Protein AF-A0A971VP89-F1 (afdb_monomer)

pLDDT: mean 86.16, std 13.65, range [36.09, 96.44]

Sequence (87 aa):
MNNIIKALQDKDDKKAYALFKEIGTRSAASDEYYSCFDDFLGLLNAKSSYVGTRGFALCCAQARWDESGKLQKHFQLCLPCCMMINQ

Solvent-accessible surface area (backbone atoms only — not comparable to full-atom values): 5026 Å² total; per-residue (Å²): 112,76,66,58,61,52,44,51,64,40,88,54,54,68,61,18,49,52,51,52,52,50,51,50,56,48,37,70,77,42,64,82,56,49,84,44,39,72,61,28,56,57,28,48,76,42,94,46,66,69,39,14,47,53,16,47,55,51,41,58,47,37,51,86,68,43,87,84,42,58,63,70,76,45,42,78,70,46,50,72,57,66,70,59,78,82,117

Mean predicted aligned error: 5.07 Å

Secondary structure (DSSP, 8-state):
-HHHHHHHT-S-HHHHHHHHHHHHHHHHH-STTGGGHHHHHHHTT-SSHHHHHHHHHHHHHHGGG-TT-HHHHTHHHHHHHHTTTT-

Structure (mmCIF, N/CA/C/O backbone):
data_AF-A0A971VP89-F1
#
_entry.id   AF-A0A971VP89-F1
#
loop_
_atom_site.group_PDB
_atom_site.id
_atom_site.type_symbol
_atom_site.label_atom_id
_atom_site.label_alt_id
_atom_site.label_comp_id
_atom_site.label_asym_id
_atom_site.label_entity_id
_atom_site.label_seq_id
_atom_site.pdbx_PDB_ins_code
_atom_site.Cartn_x
_atom_site.Cartn_y
_atom_site.Cartn_z
_atom_site.occupancy
_atom_site.B_iso_or_equiv
_atom_site.auth_seq_id
_atom_site.auth_comp_id
_atom_site.auth_asym_id
_atom_site.auth_atom_id
_atom_site.pdbx_PDB_model_num
ATOM 1 N N . MET A 1 1 ? -0.966 -14.511 1.895 1.00 59.47 1 MET A N 1
ATOM 2 C CA . MET A 1 1 ? -1.063 -13.042 1.733 1.00 59.47 1 MET A CA 1
ATOM 3 C C . MET A 1 1 ? -2.110 -12.405 2.656 1.00 59.47 1 MET A C 1
ATOM 5 O O . MET A 1 1 ? -1.771 -11.415 3.286 1.00 59.47 1 MET A O 1
ATOM 9 N N . ASN A 1 2 ? -3.279 -13.026 2.909 1.00 63.50 2 ASN A N 1
ATOM 10 C CA . ASN A 1 2 ? -4.298 -12.557 3.886 1.00 63.50 2 ASN A CA 1
ATOM 11 C C . ASN A 1 2 ? -3.798 -12.108 5.279 1.00 63.50 2 ASN A C 1
ATOM 13 O O . ASN A 1 2 ? -4.467 -11.318 5.941 1.00 63.50 2 ASN A O 1
ATOM 17 N N . ASN A 1 3 ? -2.654 -12.609 5.756 1.00 84.31 3 ASN A N 1
ATOM 18 C CA . ASN A 1 3 ? -2.082 -12.195 7.040 1.00 84.31 3 ASN A CA 1
ATOM 19 C C . ASN A 1 3 ? -1.483 -10.770 6.983 1.00 84.31 3 ASN A C 1
ATOM 21 O O . ASN A 1 3 ? -1.672 -9.984 7.904 1.00 84.31 3 ASN A O 1
ATOM 25 N N . ILE A 1 4 ? -0.862 -10.393 5.858 1.00 91.31 4 ILE A N 1
ATOM 26 C CA . ILE A 1 4 ? -0.264 -9.061 5.654 1.00 91.31 4 ILE A CA 1
ATOM 27 C C . ILE A 1 4 ? -1.347 -7.981 5.693 1.00 91.31 4 ILE A C 1
ATOM 29 O O . ILE A 1 4 ? -1.221 -6.982 6.393 1.00 91.31 4 ILE A O 1
ATOM 33 N N . ILE A 1 5 ? -2.451 -8.214 4.986 1.00 92.94 5 ILE A N 1
ATOM 34 C CA . ILE A 1 5 ? -3.558 -7.260 4.862 1.00 92.94 5 ILE A CA 1
ATOM 35 C C . ILE A 1 5 ? -4.275 -7.049 6.193 1.00 92.94 5 ILE A C 1
ATOM 37 O O . ILE A 1 5 ? -4.676 -5.930 6.509 1.00 92.94 5 ILE A O 1
ATOM 41 N N . LYS A 1 6 ? -4.399 -8.102 7.008 1.00 92.31 6 LYS A N 1
ATOM 42 C CA . LYS A 1 6 ? -4.903 -7.980 8.380 1.00 92.31 6 LYS A CA 1
ATOM 43 C C . LYS A 1 6 ? -3.949 -7.174 9.258 1.00 92.31 6 LYS A C 1
ATOM 45 O O . LYS A 1 6 ? -4.406 -6.284 9.964 1.00 92.31 6 LYS A O 1
ATOM 50 N N . ALA A 1 7 ? -2.645 -7.435 9.176 1.00 93.25 7 ALA A N 1
ATOM 51 C CA . ALA A 1 7 ? -1.643 -6.714 9.957 1.00 93.25 7 ALA A CA 1
ATOM 52 C C . ALA A 1 7 ? -1.531 -5.225 9.571 1.00 93.25 7 ALA A C 1
ATOM 54 O O . ALA A 1 7 ? -1.320 -4.380 10.435 1.00 93.25 7 ALA A O 1
ATOM 55 N N . LEU A 1 8 ? -1.740 -4.870 8.298 1.00 93.69 8 LEU A N 1
ATOM 56 C CA . LEU A 1 8 ? -1.788 -3.470 7.841 1.00 93.69 8 LEU A CA 1
ATOM 57 C C . LEU A 1 8 ? -3.011 -2.694 8.368 1.00 93.69 8 LEU A C 1
ATOM 59 O O . LEU A 1 8 ? -2.973 -1.461 8.443 1.00 93.69 8 LEU A O 1
ATOM 63 N N . GLN A 1 9 ? -4.072 -3.414 8.742 1.00 92.75 9 GLN A N 1
ATOM 64 C CA . GLN A 1 9 ? -5.313 -2.889 9.325 1.00 92.75 9 GLN A CA 1
ATOM 65 C C . GLN A 1 9 ? -5.349 -2.978 10.857 1.00 92.75 9 GLN A C 1
ATOM 67 O O . GLN A 1 9 ? -6.372 -2.646 11.461 1.00 92.75 9 GLN A O 1
ATOM 72 N N . ASP A 1 10 ? -4.273 -3.456 11.488 1.00 91.75 10 ASP A N 1
ATOM 73 C CA . ASP A 1 10 ? -4.218 -3.607 12.938 1.00 91.75 10 ASP A CA 1
ATOM 74 C C . ASP A 1 10 ? -4.382 -2.247 13.637 1.00 91.75 10 ASP A C 1
ATOM 76 O O . ASP A 1 10 ? -3.970 -1.203 13.125 1.00 91.75 10 ASP A O 1
ATOM 80 N N . LYS A 1 11 ? -5.000 -2.269 14.821 1.00 88.12 11 LYS A N 1
ATOM 81 C CA . LYS A 1 11 ? -5.185 -1.082 15.664 1.00 88.12 11 LYS A CA 1
ATOM 82 C C . LYS A 1 11 ? -3.874 -0.630 16.309 1.00 88.12 11 LYS A C 1
ATOM 84 O O . LYS A 1 11 ? -3.768 0.517 16.732 1.00 88.12 11 LYS A O 1
ATOM 89 N N . ASP A 1 12 ? -2.891 -1.521 16.420 1.00 92.50 12 ASP A N 1
ATOM 90 C CA . ASP A 1 12 ? -1.531 -1.174 16.809 1.00 92.50 12 ASP A CA 1
ATOM 91 C C . ASP A 1 12 ? -0.813 -0.499 15.634 1.00 92.50 12 ASP A C 1
ATOM 93 O O . ASP A 1 12 ? -0.112 -1.128 14.832 1.00 92.50 12 ASP A O 1
ATOM 97 N N . ASP A 1 13 ? -0.980 0.822 15.547 1.00 87.62 13 ASP A N 1
ATOM 98 C CA . ASP A 1 13 ? -0.404 1.630 14.476 1.00 87.62 13 ASP A CA 1
ATOM 99 C C . ASP A 1 13 ? 1.118 1.523 14.384 1.00 87.62 13 ASP A C 1
ATOM 101 O O . ASP A 1 13 ? 1.663 1.651 13.289 1.00 87.62 13 ASP A O 1
ATOM 105 N N . LYS A 1 14 ? 1.823 1.242 15.490 1.00 91.81 14 LYS A N 1
ATOM 106 C CA . LYS A 1 14 ? 3.282 1.066 15.459 1.00 91.81 14 LYS A CA 1
ATOM 107 C C . LYS A 1 14 ? 3.653 -0.193 14.687 1.00 91.81 14 LYS A C 1
ATOM 109 O O . LYS A 1 14 ? 4.542 -0.139 13.838 1.00 91.81 14 LYS A O 1
ATOM 114 N N . LYS A 1 15 ? 2.965 -1.307 14.954 1.00 93.19 15 LYS A N 1
ATOM 115 C CA . LYS A 1 15 ? 3.194 -2.570 14.239 1.00 93.19 15 LYS A CA 1
ATOM 116 C C . LYS A 1 15 ? 2.778 -2.467 12.777 1.00 93.19 15 LYS A C 1
ATOM 118 O O . LYS A 1 15 ? 3.564 -2.816 11.898 1.00 93.19 15 LYS A O 1
ATOM 123 N N . ALA A 1 16 ? 1.591 -1.930 12.512 1.00 94.12 16 ALA A N 1
ATOM 124 C CA . ALA A 1 16 ? 1.088 -1.784 11.152 1.00 94.12 16 ALA A CA 1
ATOM 125 C C . ALA A 1 16 ? 1.961 -0.829 10.313 1.00 94.12 16 ALA A C 1
ATOM 127 O O . ALA A 1 16 ? 2.241 -1.100 9.146 1.00 94.12 16 ALA A O 1
ATOM 128 N N . TYR A 1 17 ? 2.461 0.259 10.909 1.00 93.12 17 TYR A N 1
ATOM 129 C CA . TYR A 1 17 ? 3.389 1.177 10.245 1.00 93.12 17 TYR A CA 1
ATOM 130 C C . TYR A 1 17 ? 4.782 0.569 10.024 1.00 93.12 17 TYR A C 1
ATOM 132 O O . TYR A 1 17 ? 5.392 0.800 8.979 1.00 93.12 17 TYR A O 1
ATOM 140 N N . ALA A 1 18 ? 5.296 -0.221 10.973 1.00 95.56 18 ALA A N 1
ATOM 141 C CA . ALA A 1 18 ? 6.559 -0.937 10.792 1.00 95.56 18 ALA A CA 1
ATOM 142 C C . ALA A 1 18 ? 6.483 -1.899 9.597 1.00 95.56 18 ALA A C 1
ATOM 144 O O . ALA A 1 18 ? 7.353 -1.851 8.727 1.00 9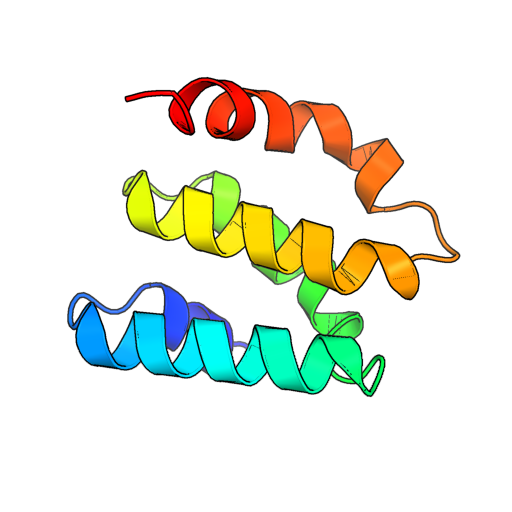5.56 18 ALA A O 1
ATOM 145 N N . LEU A 1 19 ? 5.399 -2.676 9.505 1.00 95.88 19 LEU A N 1
ATOM 146 C CA . LEU A 1 19 ? 5.141 -3.562 8.372 1.00 95.88 19 LEU A CA 1
ATOM 147 C C . LEU A 1 19 ? 4.994 -2.784 7.056 1.00 95.88 19 LEU A C 1
ATOM 149 O O . LEU A 1 19 ? 5.594 -3.155 6.053 1.00 95.88 19 LEU A O 1
ATOM 153 N N . PHE A 1 20 ? 4.248 -1.675 7.057 1.00 96.06 20 PHE A N 1
ATOM 154 C CA . PHE A 1 20 ? 4.122 -0.797 5.890 1.00 96.06 20 PHE A CA 1
ATOM 155 C C . PHE A 1 20 ? 5.493 -0.341 5.353 1.00 96.06 20 PHE A C 1
ATOM 157 O O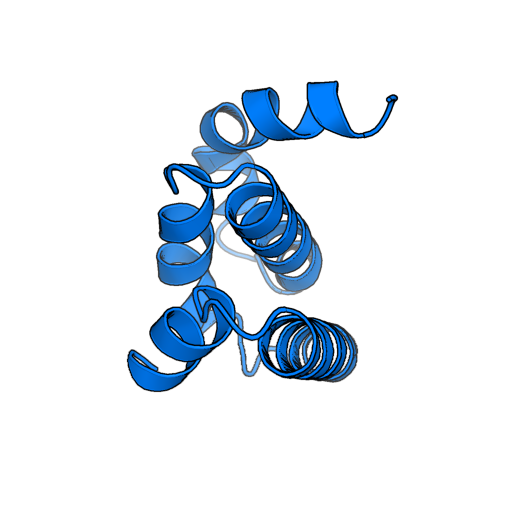 . PHE A 1 20 ? 5.752 -0.446 4.154 1.00 96.06 20 PHE A O 1
ATOM 164 N N . LYS A 1 21 ? 6.400 0.107 6.234 1.00 96.44 21 LYS A N 1
ATOM 165 C CA . LYS A 1 21 ? 7.759 0.522 5.843 1.00 96.44 21 LYS A CA 1
ATOM 166 C C . LYS A 1 21 ? 8.608 -0.633 5.316 1.00 96.44 21 LYS A C 1
ATOM 168 O O . LYS A 1 21 ? 9.383 -0.442 4.377 1.00 96.44 21 LYS A O 1
ATOM 173 N N . GLU A 1 22 ? 8.479 -1.809 5.921 1.00 96.19 22 GLU A N 1
ATOM 174 C CA . GLU A 1 22 ? 9.185 -3.007 5.472 1.00 96.19 22 GLU A CA 1
ATOM 175 C C . GLU A 1 22 ? 8.762 -3.385 4.049 1.00 96.19 22 GLU A C 1
ATOM 177 O O . GLU A 1 22 ? 9.616 -3.531 3.174 1.00 96.19 22 GLU A O 1
ATOM 182 N N . ILE A 1 23 ? 7.451 -3.449 3.794 1.00 95.94 23 ILE A N 1
ATOM 183 C CA . ILE A 1 23 ? 6.905 -3.749 2.465 1.00 95.94 23 ILE A CA 1
ATOM 184 C C . ILE A 1 23 ? 7.358 -2.694 1.458 1.00 95.94 23 ILE A C 1
ATOM 186 O O . ILE A 1 23 ? 7.788 -3.057 0.368 1.00 95.94 23 ILE A O 1
ATOM 190 N N . GLY A 1 24 ? 7.322 -1.405 1.811 1.00 94.88 24 GLY A N 1
ATOM 191 C CA . GLY A 1 24 ? 7.804 -0.331 0.938 1.00 94.88 24 GLY A CA 1
ATOM 192 C C . GLY A 1 24 ? 9.277 -0.499 0.548 1.00 94.88 24 GLY A C 1
ATOM 193 O O . GLY A 1 24 ? 9.619 -0.394 -0.628 1.00 94.88 24 GLY A O 1
ATOM 194 N N . THR A 1 25 ? 10.137 -0.831 1.516 1.00 96.00 25 THR A N 1
ATOM 195 C CA . THR A 1 25 ? 11.570 -1.085 1.277 1.00 96.00 25 THR A CA 1
ATOM 196 C C . THR A 1 25 ? 11.784 -2.286 0.361 1.00 96.00 25 THR A C 1
ATOM 198 O O . THR A 1 25 ? 12.532 -2.200 -0.609 1.00 96.00 25 THR A O 1
ATOM 201 N N . ARG A 1 26 ? 11.108 -3.404 0.635 1.00 95.69 26 ARG A N 1
ATOM 202 C CA . ARG A 1 26 ? 11.235 -4.622 -0.175 1.00 95.69 26 ARG A CA 1
ATOM 203 C C . ARG A 1 26 ? 10.677 -4.436 -1.582 1.00 95.69 26 ARG A C 1
ATOM 205 O O . ARG A 1 26 ? 11.342 -4.798 -2.542 1.00 95.69 26 ARG A O 1
ATOM 212 N N . SER A 1 27 ? 9.536 -3.757 -1.708 1.00 94.81 27 SER A N 1
ATOM 213 C CA . SER A 1 27 ? 8.940 -3.386 -3.001 1.00 94.81 27 SER A CA 1
ATOM 214 C C . SER A 1 27 ? 9.860 -2.484 -3.821 1.00 94.81 27 SER A C 1
ATOM 216 O O . SER A 1 27 ? 9.707 -2.389 -5.034 1.00 94.81 27 SER A O 1
ATOM 218 N N . ALA A 1 28 ? 10.815 -1.797 -3.184 1.00 93.50 28 ALA A N 1
ATOM 219 C CA . ALA A 1 28 ? 11.800 -1.023 -3.916 1.00 93.50 28 ALA A CA 1
ATOM 220 C C . ALA A 1 28 ? 12.875 -1.893 -4.586 1.00 93.50 28 ALA A C 1
ATOM 222 O O . ALA A 1 28 ? 13.435 -1.467 -5.596 1.00 93.50 28 ALA A O 1
ATOM 223 N N . ALA A 1 29 ? 13.144 -3.078 -4.031 1.00 94.56 29 ALA A N 1
ATOM 224 C CA . ALA A 1 29 ? 14.188 -4.000 -4.463 1.00 94.56 29 ALA A CA 1
ATOM 225 C C . ALA A 1 29 ? 13.663 -5.173 -5.311 1.00 94.56 29 ALA A C 1
ATOM 227 O O . ALA A 1 29 ? 14.415 -5.698 -6.129 1.00 94.56 29 ALA A O 1
ATOM 228 N N . SER A 1 30 ? 12.406 -5.584 -5.127 1.00 95.12 30 SER A N 1
ATOM 229 C CA . SER A 1 30 ? 11.788 -6.700 -5.850 1.00 95.12 30 SER A CA 1
ATOM 230 C C . SER A 1 30 ? 10.281 -6.515 -6.052 1.00 95.12 30 SER A C 1
ATOM 232 O O . SER A 1 30 ? 9.643 -5.680 -5.407 1.00 95.12 30 SER A O 1
ATOM 234 N N . ASP A 1 31 ? 9.713 -7.344 -6.925 1.00 94.12 31 ASP A N 1
ATOM 235 C CA . ASP A 1 31 ? 8.288 -7.441 -7.252 1.00 94.12 31 ASP A CA 1
ATOM 236 C C . ASP A 1 31 ? 7.506 -8.392 -6.321 1.00 94.12 31 ASP A C 1
ATOM 238 O O . ASP A 1 31 ? 6.340 -8.691 -6.579 1.00 94.12 31 ASP A O 1
ATOM 242 N N . GLU A 1 32 ? 8.107 -8.835 -5.206 1.00 94.56 32 GLU A N 1
ATOM 243 C CA . GLU A 1 32 ? 7.545 -9.826 -4.264 1.00 94.56 32 GLU A CA 1
ATOM 244 C C . GLU A 1 32 ? 6.087 -9.514 -3.866 1.00 94.56 32 GLU A C 1
ATOM 246 O O . GLU A 1 32 ? 5.247 -10.412 -3.750 1.00 94.56 32 GLU A O 1
ATOM 251 N N . TYR A 1 33 ? 5.769 -8.227 -3.698 1.00 94.38 33 TYR A N 1
ATOM 252 C CA . TYR A 1 33 ? 4.458 -7.748 -3.254 1.00 94.38 33 TYR A CA 1
ATOM 253 C C . TYR A 1 33 ? 3.527 -7.298 -4.383 1.00 94.38 33 TYR A C 1
ATOM 255 O O . TYR A 1 33 ? 2.394 -6.906 -4.099 1.00 94.38 33 TYR A O 1
ATOM 263 N N . TYR A 1 34 ? 3.931 -7.403 -5.651 1.00 93.81 34 TYR A N 1
ATOM 264 C CA . TYR A 1 34 ? 3.057 -7.051 -6.774 1.00 93.81 34 TYR A CA 1
ATOM 265 C C . TYR A 1 34 ? 1.815 -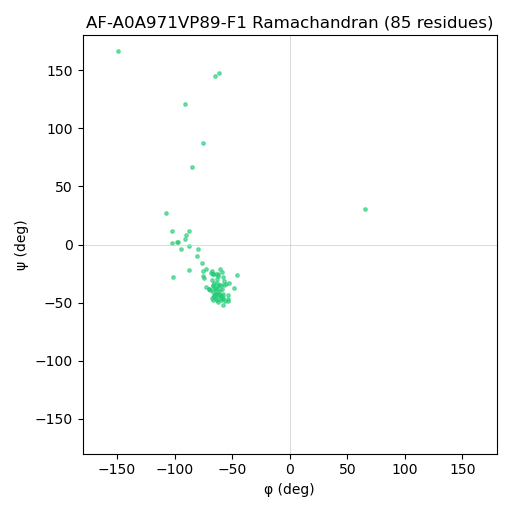7.953 -6.834 1.00 93.81 34 TYR A C 1
ATOM 267 O O . TYR A 1 34 ? 0.708 -7.501 -7.126 1.00 93.81 34 TYR A O 1
ATOM 275 N N . SER A 1 35 ? 1.961 -9.219 -6.437 1.00 92.00 35 SER A N 1
ATOM 276 C CA . SER A 1 35 ? 0.842 -10.157 -6.270 1.00 92.00 35 SER A CA 1
ATOM 277 C C . SER A 1 35 ? -0.220 -9.687 -5.261 1.00 92.00 35 SER A C 1
ATOM 279 O O . SER A 1 35 ? -1.376 -10.083 -5.370 1.00 92.00 35 SER A O 1
ATOM 281 N N . CYS A 1 36 ? 0.147 -8.808 -4.321 1.00 92.56 36 CYS A N 1
ATOM 282 C CA . CYS A 1 36 ? -0.747 -8.226 -3.315 1.00 92.56 36 CYS A CA 1
ATOM 283 C C . CYS A 1 36 ? -1.391 -6.903 -3.772 1.00 92.56 36 CYS A C 1
ATOM 285 O O . CYS A 1 36 ? -2.077 -6.264 -2.977 1.00 92.56 36 CYS A O 1
ATOM 287 N N . PHE A 1 37 ? -1.179 -6.457 -5.018 1.00 92.69 37 PHE A N 1
ATOM 288 C CA . PHE A 1 37 ? -1.687 -5.168 -5.505 1.00 92.69 37 PHE A CA 1
ATOM 289 C C . PHE A 1 37 ? -3.198 -5.010 -5.296 1.00 92.69 37 PHE A C 1
ATOM 291 O O . PHE A 1 37 ? -3.655 -4.007 -4.750 1.00 92.69 37 PHE A O 1
ATOM 298 N N . ASP A 1 38 ? -3.969 -6.024 -5.691 1.00 92.38 38 ASP A N 1
ATOM 299 C CA . ASP A 1 38 ? -5.432 -5.990 -5.607 1.00 92.38 38 ASP A CA 1
ATOM 300 C C . ASP A 1 38 ? -5.911 -5.993 -4.145 1.00 92.38 38 ASP A C 1
ATOM 302 O O . ASP A 1 38 ? -6.904 -5.351 -3.799 1.00 92.38 38 ASP A O 1
ATOM 306 N N . ASP A 1 39 ? -5.146 -6.624 -3.252 1.00 93.56 39 ASP A N 1
ATOM 307 C CA . ASP A 1 39 ? -5.409 -6.568 -1.819 1.00 93.56 39 ASP A CA 1
ATOM 308 C C . ASP A 1 39 ? -5.118 -5.171 -1.234 1.00 93.56 39 ASP A C 1
ATOM 310 O O . ASP A 1 39 ? -5.860 -4.684 -0.376 1.00 93.56 39 ASP A O 1
ATOM 314 N N . PHE A 1 40 ? -4.061 -4.493 -1.701 1.00 93.75 40 PHE A N 1
ATOM 315 C CA . PHE A 1 40 ? -3.752 -3.116 -1.297 1.00 93.75 40 PHE A CA 1
ATOM 316 C C . PHE A 1 40 ? -4.801 -2.120 -1.793 1.00 93.75 40 PHE A C 1
ATOM 318 O O . PHE A 1 40 ? -5.148 -1.200 -1.051 1.00 93.75 40 PHE A O 1
ATOM 325 N N . LEU A 1 41 ? -5.373 -2.331 -2.984 1.00 92.19 41 LEU A N 1
ATOM 326 C CA . LEU A 1 41 ? -6.535 -1.565 -3.442 1.00 92.19 41 LEU A CA 1
ATOM 327 C C . LEU A 1 41 ? -7.718 -1.713 -2.481 1.00 92.19 41 LEU A C 1
ATOM 329 O O . LEU A 1 41 ? -8.414 -0.738 -2.203 1.00 92.19 41 LEU A O 1
ATOM 333 N N . GLY A 1 42 ? -7.923 -2.908 -1.922 1.00 91.75 42 GLY A N 1
ATOM 334 C CA . GLY A 1 42 ? -8.952 -3.153 -0.912 1.00 91.75 42 GLY A CA 1
ATOM 335 C C . GLY A 1 42 ? -8.820 -2.254 0.324 1.00 91.75 42 GLY A C 1
ATOM 336 O O . GLY A 1 42 ? -9.832 -1.851 0.900 1.00 91.75 42 GLY A O 1
ATOM 337 N N . LEU A 1 43 ? -7.593 -1.870 0.695 1.00 92.19 43 LEU A N 1
ATOM 338 C CA . LEU A 1 43 ? -7.332 -0.980 1.831 1.00 92.19 43 LEU A CA 1
ATOM 339 C C . LEU A 1 43 ? -7.812 0.458 1.591 1.00 92.19 43 LEU A C 1
ATOM 341 O O . LEU A 1 43 ? -8.115 1.148 2.562 1.00 92.19 43 LEU A O 1
ATOM 345 N N . LEU A 1 44 ? -7.940 0.905 0.336 1.00 90.38 44 LEU A N 1
ATOM 346 C CA . LEU A 1 44 ? -8.439 2.248 -0.003 1.00 90.38 44 LEU A CA 1
ATOM 347 C C . LEU A 1 44 ? -9.882 2.474 0.471 1.00 90.38 44 LEU A C 1
ATOM 349 O O . LEU A 1 44 ? -10.264 3.599 0.775 1.00 90.38 44 LEU A O 1
ATOM 353 N N . ASN A 1 45 ? -10.666 1.400 0.586 1.00 87.62 45 ASN A N 1
ATOM 354 C CA . ASN A 1 45 ? -12.049 1.438 1.066 1.00 87.62 45 ASN A CA 1
ATOM 355 C C . ASN A 1 45 ? -12.163 1.257 2.590 1.00 87.62 45 ASN A C 1
ATOM 357 O O . ASN A 1 45 ? -13.265 1.078 3.119 1.00 87.62 45 ASN A O 1
ATOM 361 N N . ALA A 1 46 ? -11.043 1.251 3.317 1.00 88.00 46 ALA A N 1
ATOM 362 C CA . ALA A 1 46 ? -11.069 1.131 4.764 1.00 88.00 46 ALA A CA 1
ATOM 363 C C .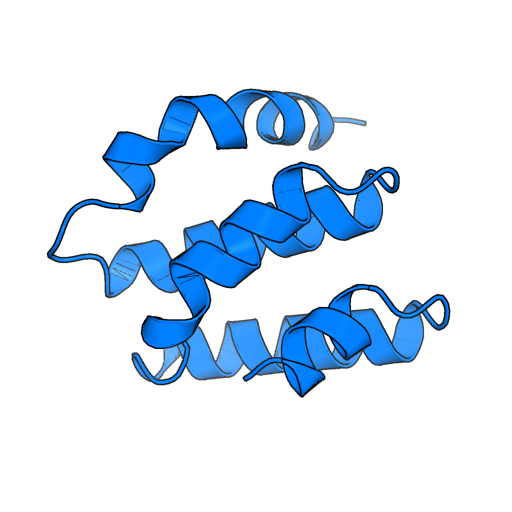 ALA A 1 46 ? -11.746 2.350 5.407 1.00 88.00 46 ALA A C 1
ATOM 365 O O . ALA A 1 46 ? -11.567 3.490 4.990 1.00 88.00 46 ALA A O 1
ATOM 366 N N . LYS A 1 47 ? -12.470 2.116 6.510 1.00 84.25 47 LYS 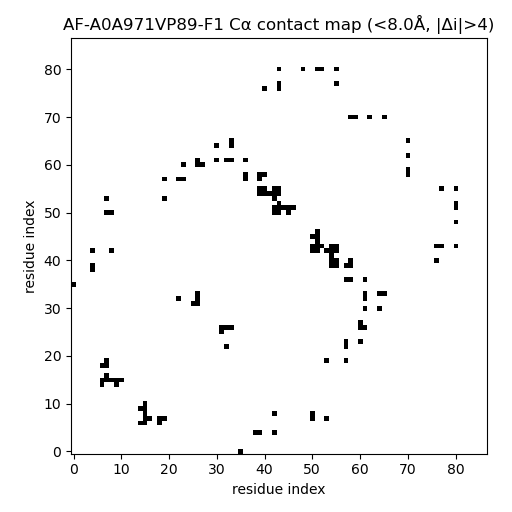A N 1
ATOM 367 C CA . LYS A 1 47 ? -13.087 3.201 7.297 1.00 84.25 47 LYS A CA 1
ATOM 368 C C . LYS A 1 47 ? -12.058 4.167 7.894 1.00 84.25 47 LYS A C 1
ATOM 370 O O . LYS A 1 47 ? -12.399 5.299 8.214 1.00 84.25 47 LYS A O 1
ATOM 375 N N . SER A 1 48 ? -10.829 3.696 8.107 1.00 89.06 48 SER A N 1
ATOM 376 C CA . SER A 1 48 ? -9.733 4.504 8.635 1.00 89.06 48 SER A CA 1
ATOM 377 C C . SER A 1 48 ? -8.965 5.140 7.485 1.00 89.06 48 SER A C 1
ATOM 379 O O . SER A 1 48 ? -8.379 4.431 6.665 1.00 89.06 48 SER A O 1
ATOM 381 N N . SER A 1 49 ? -8.906 6.472 7.472 1.00 85.06 49 SER A N 1
ATOM 382 C CA . SER A 1 49 ? -8.101 7.229 6.510 1.00 85.06 49 SER A CA 1
ATOM 383 C C . SER A 1 49 ? -6.624 6.838 6.566 1.00 85.06 49 SER A C 1
ATOM 385 O O . SER A 1 49 ? -5.980 6.749 5.529 1.00 85.06 49 SER A O 1
ATOM 387 N N . TYR A 1 50 ? -6.095 6.513 7.750 1.00 87.12 50 TYR A N 1
ATOM 388 C CA . TYR A 1 50 ? -4.707 6.075 7.909 1.00 87.12 50 TYR A CA 1
ATOM 389 C C . TYR A 1 50 ? -4.439 4.744 7.191 1.00 87.12 50 TYR A C 1
ATOM 391 O O . TYR A 1 50 ? -3.423 4.579 6.515 1.00 87.12 50 TYR A O 1
ATOM 399 N N . VAL A 1 51 ? -5.373 3.796 7.306 1.00 91.25 51 VAL A N 1
ATOM 400 C CA . VAL A 1 51 ? -5.302 2.509 6.599 1.00 91.25 51 VAL A CA 1
ATOM 401 C C . VAL A 1 51 ? -5.407 2.725 5.088 1.00 91.25 51 VAL A C 1
ATOM 403 O O . VAL A 1 51 ? -4.611 2.152 4.344 1.00 91.25 51 VAL A O 1
ATOM 406 N N . GLY A 1 52 ? -6.320 3.599 4.650 1.00 91.94 52 GLY A N 1
ATOM 407 C CA . GLY A 1 52 ? -6.451 3.992 3.245 1.00 91.94 52 GLY A CA 1
ATOM 408 C C . GLY A 1 52 ? -5.160 4.585 2.682 1.00 91.94 52 GLY A C 1
ATOM 409 O O . GLY A 1 52 ? -4.675 4.134 1.646 1.00 91.94 52 GLY A O 1
ATOM 410 N N . THR A 1 53 ? -4.528 5.512 3.406 1.00 90.56 53 THR A N 1
ATOM 411 C CA . THR A 1 53 ? -3.253 6.125 3.004 1.00 90.56 53 THR A CA 1
ATOM 412 C C . THR A 1 53 ? -2.117 5.102 2.907 1.00 90.56 53 THR A C 1
ATOM 414 O O . THR A 1 53 ? -1.346 5.150 1.947 1.00 90.56 53 THR A O 1
ATOM 417 N N . ARG A 1 54 ? -2.019 4.137 3.840 1.00 92.75 54 ARG A N 1
ATOM 418 C CA . ARG A 1 54 ? -1.058 3.017 3.722 1.00 92.75 54 ARG A CA 1
ATOM 419 C C . ARG A 1 54 ? -1.319 2.214 2.443 1.00 92.75 54 ARG A C 1
ATOM 421 O O . ARG A 1 54 ? -0.381 1.942 1.698 1.00 92.75 54 ARG A O 1
ATOM 428 N N . GLY A 1 55 ? -2.580 1.864 2.180 1.00 93.88 55 GLY A N 1
ATOM 429 C CA . GLY A 1 55 ? -2.996 1.147 0.973 1.00 93.88 55 GLY A CA 1
ATOM 430 C C . GLY A 1 55 ? -2.598 1.865 -0.312 1.00 93.88 55 GLY A C 1
ATOM 431 O O . GLY A 1 55 ? -1.959 1.273 -1.179 1.00 93.88 55 GLY A O 1
ATOM 432 N N . PHE A 1 56 ? -2.889 3.164 -0.391 1.00 92.38 56 PHE A N 1
ATOM 433 C CA . PHE A 1 56 ? -2.513 4.015 -1.518 1.00 92.38 56 PHE A CA 1
ATOM 434 C C . PHE A 1 56 ? -1.000 4.029 -1.750 1.00 92.38 56 PHE A C 1
ATOM 436 O O . PHE A 1 56 ? -0.538 3.727 -2.849 1.00 92.38 56 PHE A O 1
ATOM 443 N N . ALA A 1 57 ? -0.218 4.312 -0.707 1.00 92.94 57 ALA A N 1
ATOM 444 C CA . ALA A 1 57 ? 1.233 4.368 -0.822 1.00 92.94 57 ALA A CA 1
ATOM 445 C C . ALA A 1 57 ? 1.840 3.015 -1.238 1.00 92.94 57 ALA A C 1
ATOM 447 O O . ALA A 1 57 ? 2.788 2.988 -2.024 1.00 92.94 57 ALA A O 1
ATOM 448 N N . LEU A 1 58 ? 1.275 1.891 -0.780 1.00 94.75 58 LEU A N 1
ATOM 449 C CA . LEU A 1 58 ? 1.696 0.557 -1.218 1.00 94.75 58 LEU A CA 1
ATOM 450 C C . LEU A 1 58 ? 1.331 0.273 -2.680 1.00 94.75 58 LEU A C 1
ATOM 452 O O . LEU A 1 58 ? 2.162 -0.290 -3.392 1.00 94.75 58 LEU A O 1
ATOM 456 N N . CYS A 1 59 ? 0.156 0.706 -3.153 1.00 93.69 59 CYS A N 1
ATOM 457 C CA . CYS A 1 59 ? -0.202 0.635 -4.575 1.00 93.69 59 CYS A CA 1
ATOM 458 C C . CYS A 1 59 ? 0.791 1.433 -5.433 1.00 93.69 59 CYS A C 1
ATOM 460 O O . CYS A 1 59 ? 1.272 0.941 -6.451 1.00 93.69 59 CYS A O 1
ATOM 462 N N . CYS A 1 60 ? 1.168 2.639 -4.996 1.00 91.56 60 CYS A N 1
ATOM 463 C CA . CYS A 1 60 ? 2.192 3.438 -5.669 1.00 91.56 60 CYS A CA 1
ATOM 464 C C . CYS A 1 60 ? 3.572 2.767 -5.642 1.00 91.56 60 CYS A C 1
ATOM 466 O O . CYS A 1 60 ? 4.297 2.827 -6.632 1.00 91.56 60 CYS A O 1
ATOM 468 N N . ALA A 1 61 ? 3.940 2.101 -4.545 1.00 93.69 61 ALA A N 1
ATOM 469 C CA . ALA A 1 61 ? 5.204 1.370 -4.465 1.00 93.69 61 ALA A CA 1
ATOM 470 C C . ALA A 1 61 ? 5.282 0.243 -5.510 1.00 93.69 61 ALA A C 1
ATOM 472 O O . ALA A 1 61 ? 6.349 0.024 -6.086 1.00 93.69 61 ALA A O 1
ATOM 473 N N . GLN A 1 62 ? 4.147 -0.399 -5.805 1.00 93.94 62 GLN A N 1
ATOM 474 C CA . GLN A 1 62 ? 4.040 -1.452 -6.815 1.00 93.94 62 GLN A CA 1
ATOM 475 C C . GLN A 1 62 ? 4.040 -0.936 -8.262 1.00 93.94 62 GLN A C 1
ATOM 477 O O . GLN A 1 62 ? 4.285 -1.721 -9.172 1.00 93.94 62 GLN A O 1
ATOM 482 N N . ALA A 1 63 ? 3.810 0.362 -8.493 1.00 89.75 63 ALA A N 1
ATOM 483 C CA . ALA A 1 63 ? 3.702 0.957 -9.832 1.00 89.75 63 ALA A CA 1
ATOM 484 C C . ALA A 1 63 ? 4.892 0.632 -10.746 1.00 89.75 63 ALA A C 1
ATOM 486 O O . ALA A 1 63 ? 4.741 0.491 -11.954 1.00 89.75 63 ALA A O 1
ATOM 487 N N . ARG A 1 64 ? 6.086 0.509 -10.160 1.00 90.25 64 ARG A N 1
ATOM 488 C CA . ARG A 1 64 ? 7.324 0.213 -10.891 1.00 90.25 64 ARG A CA 1
ATOM 489 C C . ARG A 1 64 ? 7.349 -1.190 -11.509 1.00 90.25 64 ARG A C 1
ATOM 491 O O . ARG A 1 64 ? 8.068 -1.396 -12.475 1.00 90.25 64 ARG A O 1
ATOM 498 N N . TRP A 1 65 ? 6.589 -2.123 -10.938 1.00 93.94 65 TRP A N 1
ATOM 499 C CA . TRP A 1 65 ? 6.470 -3.513 -11.386 1.00 93.94 65 TRP A CA 1
ATOM 500 C C . TRP A 1 65 ? 5.166 -3.747 -12.164 1.00 93.94 65 TRP A C 1
ATOM 502 O O . TRP A 1 65 ? 4.868 -4.863 -12.577 1.00 93.94 65 TRP A O 1
ATOM 512 N N . ASP A 1 66 ? 4.357 -2.700 -12.347 1.00 91.12 66 ASP A N 1
ATOM 513 C CA . ASP A 1 66 ? 3.014 -2.788 -12.908 1.00 91.12 66 ASP A CA 1
ATOM 514 C C . ASP A 1 66 ? 3.007 -2.767 -14.441 1.00 91.12 66 ASP A C 1
ATOM 516 O O . ASP A 1 66 ? 2.480 -1.854 -15.075 1.00 91.12 66 ASP A O 1
ATOM 520 N N . GLU A 1 67 ? 3.547 -3.819 -15.055 1.00 87.62 67 GLU A N 1
ATOM 521 C CA . GLU A 1 67 ? 3.533 -3.976 -16.517 1.00 87.62 67 GLU 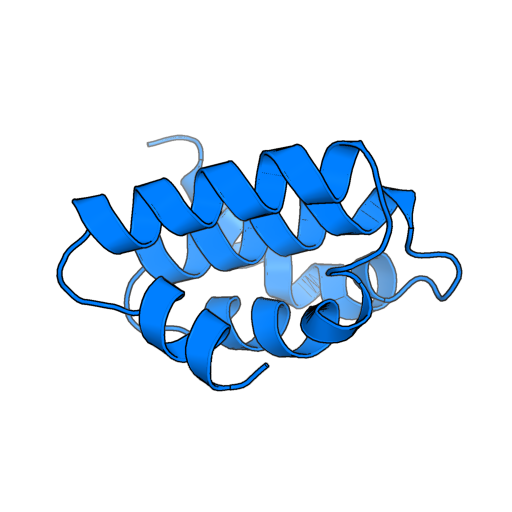A CA 1
ATOM 522 C C . GLU A 1 67 ? 2.106 -4.107 -17.080 1.00 87.62 67 GLU A C 1
ATOM 524 O O . GLU A 1 67 ? 1.842 -3.766 -18.232 1.00 87.62 67 GLU A O 1
ATOM 529 N N . SER A 1 68 ? 1.154 -4.570 -16.260 1.00 85.88 68 SER A N 1
ATOM 530 C CA . SER A 1 68 ? -0.242 -4.774 -16.672 1.00 85.88 68 SER A CA 1
ATOM 531 C C . SER A 1 68 ? -1.138 -3.531 -16.525 1.00 85.88 68 SER A C 1
ATOM 533 O O . SER A 1 68 ? -2.327 -3.569 -16.890 1.00 85.88 68 SER A O 1
ATOM 535 N N . GLY A 1 69 ? -0.580 -2.425 -16.018 1.00 86.94 69 GLY A N 1
ATOM 536 C CA . GLY A 1 69 ? -1.247 -1.130 -15.879 1.00 86.94 69 GLY A CA 1
ATOM 537 C C . GLY A 1 69 ? -2.417 -1.123 -14.889 1.00 86.94 69 GLY A C 1
ATOM 538 O O . GLY A 1 69 ? -3.386 -0.384 -15.094 1.00 86.94 69 GLY A O 1
ATOM 539 N N . LYS A 1 70 ? -2.384 -1.954 -13.839 1.00 87.94 70 LYS A N 1
ATOM 540 C CA . LYS A 1 70 ? -3.409 -1.977 -12.781 1.00 87.94 70 LYS A CA 1
ATOM 541 C C . LYS A 1 70 ? -3.555 -0.621 -12.097 1.00 87.94 70 LYS A C 1
ATOM 543 O O . LYS A 1 70 ? -4.678 -0.169 -11.888 1.00 87.94 70 LYS A O 1
ATOM 548 N N . LEU A 1 71 ? -2.459 0.069 -11.796 1.00 86.06 71 LEU A N 1
ATOM 549 C CA . LEU A 1 71 ? -2.505 1.368 -11.131 1.00 86.06 71 LEU A CA 1
ATOM 550 C C . LEU A 1 71 ? -3.241 2.407 -11.971 1.00 86.06 71 LEU A C 1
ATOM 552 O O . LEU A 1 71 ? -4.071 3.143 -11.442 1.00 86.06 71 LEU A O 1
ATOM 556 N N . GLN A 1 72 ? -2.991 2.439 -13.280 1.00 84.88 72 GLN A N 1
ATOM 557 C CA . GLN A 1 72 ? -3.692 3.354 -14.177 1.00 84.88 72 GLN A CA 1
ATOM 558 C C . GLN A 1 72 ? -5.186 3.015 -14.266 1.00 84.88 72 GLN A C 1
ATOM 560 O O . GLN A 1 72 ? -6.025 3.910 -14.165 1.00 84.88 72 GLN A O 1
ATOM 565 N N . LYS A 1 73 ? -5.530 1.727 -14.390 1.00 87.44 73 LYS A N 1
ATOM 566 C CA . LYS A 1 73 ? -6.927 1.253 -14.417 1.00 87.44 73 LYS A CA 1
ATOM 567 C C . LYS A 1 73 ? -7.692 1.621 -13.145 1.00 87.44 73 LYS A C 1
ATOM 569 O O . LYS A 1 73 ? -8.876 1.940 -13.210 1.00 87.44 73 LYS A O 1
ATOM 574 N N . HIS A 1 74 ? -7.011 1.611 -12.004 1.00 85.88 74 HIS A N 1
ATOM 575 C CA . HIS A 1 74 ? -7.597 1.878 -10.693 1.00 85.88 74 HIS A CA 1
ATOM 576 C C . HIS A 1 74 ? -7.311 3.290 -10.163 1.00 85.88 74 HIS A C 1
ATOM 578 O O . HIS A 1 74 ? -7.632 3.585 -9.016 1.00 85.88 74 HIS A O 1
ATOM 584 N N . PHE A 1 75 ? -6.791 4.201 -10.993 1.00 79.00 75 PHE A N 1
ATOM 585 C CA . PHE A 1 75 ? -6.419 5.561 -10.582 1.00 79.00 75 PHE A CA 1
ATOM 586 C C . PHE A 1 75 ? -7.573 6.334 -9.915 1.00 79.00 75 PHE A C 1
ATOM 588 O O . PHE A 1 75 ? -7.364 7.085 -8.964 1.00 79.00 75 PHE A O 1
ATOM 595 N N . GLN A 1 76 ? -8.813 6.089 -10.352 1.00 76.31 76 GLN A N 1
ATOM 596 C CA . GLN A 1 76 ? -10.025 6.678 -9.767 1.00 76.31 76 GLN A CA 1
ATOM 597 C C . GLN A 1 76 ? -10.270 6.272 -8.307 1.00 76.31 76 GLN A C 1
ATOM 599 O O . GLN A 1 76 ? -10.802 7.063 -7.536 1.00 76.31 76 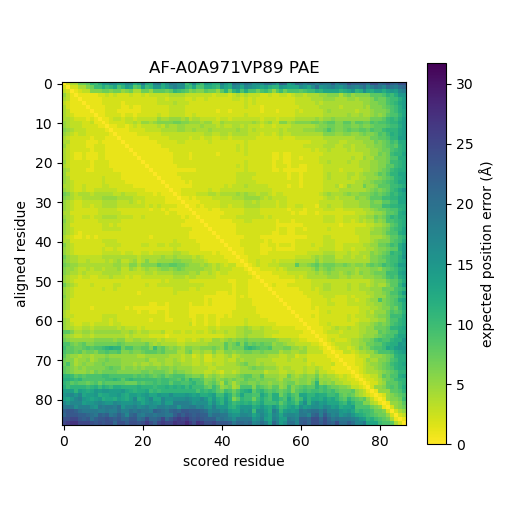GLN A O 1
ATOM 604 N N . LEU A 1 77 ? -9.839 5.076 -7.898 1.00 75.94 77 LEU A N 1
ATOM 605 C CA . LEU A 1 77 ? -9.934 4.621 -6.505 1.00 75.94 77 LEU A CA 1
ATOM 606 C C . LEU A 1 77 ? -8.889 5.298 -5.608 1.00 75.94 77 LEU A C 1
ATOM 608 O O . LEU A 1 77 ? -9.083 5.401 -4.402 1.00 75.94 77 LEU A O 1
ATOM 612 N N . CYS A 1 78 ? -7.796 5.785 -6.195 1.00 65.75 78 CYS A N 1
ATOM 613 C CA . CYS A 1 78 ? -6.696 6.439 -5.490 1.00 65.75 78 CYS A CA 1
ATOM 614 C C . CYS A 1 78 ? -6.905 7.955 -5.294 1.00 65.75 78 CYS A C 1
ATOM 616 O O . CYS A 1 78 ? -6.321 8.556 -4.390 1.00 65.75 78 CYS A O 1
ATOM 618 N N . LEU A 1 79 ? -7.749 8.575 -6.124 1.00 66.12 79 LEU A N 1
ATOM 619 C CA . LEU A 1 79 ? -8.072 10.009 -6.108 1.00 66.12 79 LEU A CA 1
ATOM 620 C C . LEU A 1 79 ? -8.558 10.550 -4.745 1.00 66.12 79 LEU A C 1
ATOM 622 O O . LEU A 1 79 ? -8.067 11.606 -4.337 1.00 66.12 79 LEU A O 1
ATOM 626 N N . PRO A 1 80 ? -9.443 9.856 -3.997 1.00 64.62 80 PRO A N 1
ATOM 627 C CA . PRO A 1 80 ? -9.905 10.323 -2.687 1.00 64.62 80 PRO A CA 1
ATOM 628 C C . PRO A 1 80 ? -8.768 10.478 -1.667 1.00 64.62 80 PRO A C 1
ATOM 630 O O . PRO A 1 80 ? -8.737 11.455 -0.922 1.00 64.62 80 PRO A O 1
ATOM 633 N N . CYS A 1 81 ? -7.796 9.557 -1.661 1.00 60.50 81 CYS A N 1
ATOM 634 C CA . CYS A 1 81 ? -6.641 9.619 -0.760 1.00 60.50 81 CYS A CA 1
ATOM 635 C C . CYS A 1 81 ? -5.623 10.689 -1.177 1.00 60.50 81 CYS A C 1
ATOM 637 O O . CYS A 1 81 ? -4.956 11.267 -0.321 1.00 60.50 81 CYS A O 1
ATOM 639 N N . CYS A 1 82 ? -5.524 11.003 -2.471 1.00 55.25 82 CYS A N 1
ATOM 640 C CA . CYS A 1 82 ? -4.572 11.990 -2.982 1.00 55.25 82 CYS A CA 1
ATOM 641 C C . CYS A 1 82 ? -4.885 13.424 -2.504 1.00 55.25 82 CYS A C 1
ATOM 643 O O . CYS A 1 82 ? -3.977 14.244 -2.380 1.00 55.25 82 CYS A O 1
ATOM 645 N N . MET A 1 83 ? -6.146 13.719 -2.164 1.00 51.72 83 MET A N 1
ATOM 646 C CA . MET A 1 83 ? -6.547 15.015 -1.595 1.00 51.72 83 MET A CA 1
ATOM 647 C C . MET A 1 83 ? -6.272 15.144 -0.085 1.00 51.72 83 MET A C 1
ATOM 649 O O . MET A 1 83 ? -6.367 16.244 0.453 1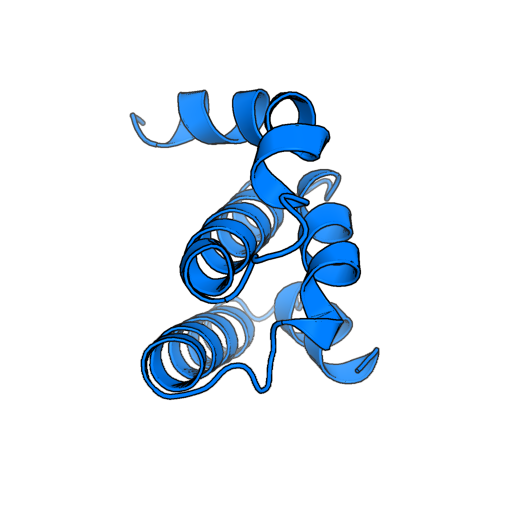.00 51.72 83 MET A O 1
ATOM 653 N N . MET A 1 84 ? -5.908 14.054 0.604 1.00 49.56 84 MET A N 1
ATOM 654 C CA . MET A 1 84 ? -5.667 14.046 2.056 1.00 49.56 84 MET A CA 1
ATOM 655 C C . MET A 1 84 ? -4.195 14.245 2.455 1.00 49.56 84 MET A C 1
ATOM 657 O O . MET A 1 84 ? -3.907 14.349 3.639 1.00 49.56 84 MET A O 1
ATOM 661 N N . ILE A 1 85 ? -3.257 14.323 1.502 1.00 49.91 85 ILE A N 1
ATOM 662 C CA . ILE A 1 85 ? -1.812 14.491 1.782 1.00 49.91 85 ILE A CA 1
ATOM 663 C C . ILE A 1 85 ? -1.445 15.966 2.099 1.00 49.91 85 ILE A C 1
ATOM 665 O O . ILE A 1 85 ? -0.315 16.256 2.474 1.00 49.91 85 ILE A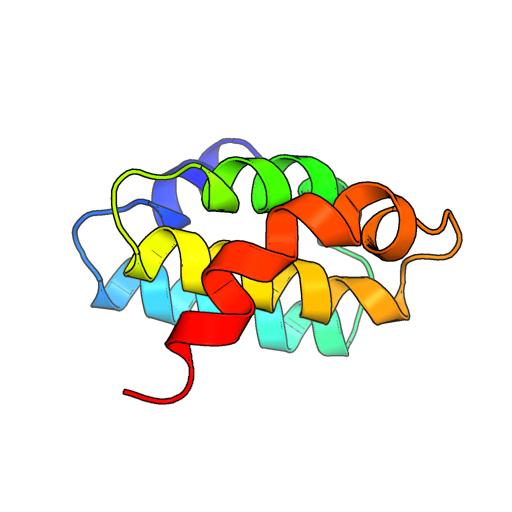 O 1
ATOM 669 N N . ASN A 1 86 ? -2.401 16.901 2.009 1.00 36.28 86 ASN A N 1
ATOM 670 C CA . ASN A 1 86 ? -2.218 18.338 2.283 1.00 36.28 86 ASN A CA 1
ATOM 671 C C . ASN A 1 86 ? -2.869 18.834 3.597 1.00 36.28 86 ASN A C 1
ATOM 673 O O . ASN A 1 86 ? -3.233 20.007 3.682 1.00 36.28 86 ASN A O 1
ATOM 677 N N . GLN A 1 87 ? -3.040 17.980 4.613 1.00 36.09 87 GLN A N 1
ATOM 678 C CA . GLN A 1 87 ? -3.462 18.416 5.957 1.00 36.09 87 GLN A CA 1
ATOM 679 C C . GLN A 1 87 ? -2.493 17.959 7.040 1.00 36.09 87 GLN A C 1
ATOM 681 O O . GLN A 1 87 ? -2.114 16.767 7.022 1.00 36.09 87 GLN A O 1
#

Foldseek 3Di:
DVVLLVQCVDPPCVRNVVSLVVLLVVLQVDLPCVVCLVVLLVQCPDPDLSSNLSSLVSNVSNPVVPPVCPCVVCVVSNVVNVVVPPD

Nearest PDB structures (foldseek):
  8d9w-assembly1_A  TM=6.883E-01  e=2.699E+00  Homo sapiens
  5j3v-assembly2_B  TM=6.361E-01  e=5.417E+00  Homo sapiens
  8rc4-assembly1_g  TM=5.349E-01  e=3.528E+00  Homo sapiens
  8rbz-assembly1_g  TM=6.176E-01  e=6.030E+00  Homo sapiens

Radius of gyration: 12.08 Å; Cα contacts (8 Å, |Δi|>4): 76; chains: 1; bounding box: 27×32×34 Å